Protein AF-A0A7D5TMA3-F1 (afdb_monomer_lite)

Radius of gyration: 29.82 Å; chains: 1; bounding box: 83×55×64 Å

Organism: NCBI:txid869889

Structure (mmCIF, N/CA/C/O backbone):
data_AF-A0A7D5TMA3-F1
#
_entry.id   AF-A0A7D5TMA3-F1
#
loop_
_atom_site.group_PDB
_atom_site.id
_atom_site.type_symbol
_atom_site.label_atom_id
_atom_site.label_alt_id
_atom_site.label_comp_id
_atom_site.label_asym_id
_atom_site.label_entity_id
_atom_site.label_seq_id
_atom_site.pdbx_PDB_ins_code
_atom_site.Cartn_x
_atom_site.Cartn_y
_atom_site.Cartn_z
_atom_site.occupancy
_atom_site.B_iso_or_equiv
_atom_site.auth_seq_id
_atom_site.auth_comp_id
_atom_site.auth_asym_id
_atom_site.auth_atom_id
_atom_site.pdbx_PDB_model_num
ATOM 1 N N . MET A 1 1 ? -62.653 -52.073 10.672 1.00 43.41 1 MET A N 1
ATOM 2 C CA . MET A 1 1 ? -61.427 -52.109 9.855 1.00 43.41 1 MET A CA 1
ATOM 3 C C . MET A 1 1 ? -60.632 -50.886 10.256 1.00 43.41 1 MET A C 1
ATOM 5 O O . MET A 1 1 ? -61.102 -49.781 10.034 1.00 43.41 1 MET A O 1
ATOM 9 N N . THR A 1 2 ? -59.570 -51.121 11.016 1.00 47.78 2 THR A N 1
ATOM 10 C CA . THR A 1 2 ? -58.567 -50.161 11.494 1.00 47.78 2 THR A CA 1
ATOM 11 C C . THR A 1 2 ? -57.536 -49.908 10.401 1.00 47.78 2 THR A C 1
ATOM 13 O O . THR A 1 2 ? -57.069 -50.888 9.827 1.00 47.78 2 THR A O 1
ATOM 16 N N . ASP A 1 3 ? -57.220 -48.638 10.165 1.00 47.22 3 ASP A N 1
ATOM 17 C CA . ASP A 1 3 ? -56.013 -48.095 9.513 1.00 47.22 3 ASP A CA 1
ATOM 18 C C . ASP A 1 3 ? -56.175 -46.565 9.681 1.00 47.22 3 ASP A C 1
ATOM 20 O O . ASP A 1 3 ? -57.029 -45.964 9.036 1.00 47.22 3 ASP A O 1
ATOM 24 N N . ASP A 1 4 ? -55.708 -45.888 10.731 1.00 55.09 4 ASP A N 1
ATOM 25 C CA . ASP A 1 4 ? -54.376 -45.827 11.345 1.00 55.09 4 ASP A CA 1
ATOM 26 C C . ASP A 1 4 ? -53.272 -45.523 10.331 1.00 55.09 4 ASP A C 1
ATOM 28 O O . ASP A 1 4 ? -52.570 -46.388 9.820 1.00 55.09 4 ASP A O 1
ATOM 32 N N . SER A 1 5 ? -53.169 -44.241 9.999 1.00 54.03 5 SER A N 1
ATOM 33 C CA . SER A 1 5 ? -51.937 -43.651 9.494 1.00 54.03 5 SER A CA 1
ATOM 34 C C . SER A 1 5 ? -51.831 -42.257 10.093 1.00 54.03 5 SER A C 1
ATOM 36 O O . SER A 1 5 ? -52.104 -41.241 9.449 1.00 54.03 5 SER A O 1
ATOM 38 N N . ASP A 1 6 ? -51.485 -42.270 11.382 1.00 55.44 6 ASP A N 1
ATOM 39 C CA . ASP A 1 6 ? -50.717 -41.233 12.063 1.00 55.44 6 ASP A CA 1
ATOM 40 C C . ASP A 1 6 ? -49.671 -40.674 11.092 1.00 55.44 6 ASP A C 1
ATOM 42 O O . ASP A 1 6 ? -48.659 -41.308 10.789 1.00 55.44 6 ASP A O 1
ATOM 46 N N . THR A 1 7 ? -49.949 -39.498 10.537 1.00 63.66 7 THR A N 1
ATOM 47 C CA . THR A 1 7 ? -48.933 -38.732 9.822 1.00 63.66 7 THR A CA 1
ATOM 48 C C . THR A 1 7 ? -48.303 -37.832 10.876 1.00 63.66 7 THR A C 1
ATOM 50 O O . THR A 1 7 ? -48.987 -36.921 11.345 1.00 63.66 7 THR A O 1
ATOM 53 N N . PRO A 1 8 ? -47.066 -38.105 11.324 1.00 65.00 8 PRO A N 1
ATOM 54 C CA . PRO A 1 8 ? -46.466 -37.331 12.395 1.00 65.00 8 PRO A CA 1
ATOM 55 C C . PRO A 1 8 ? -46.278 -35.883 11.943 1.00 65.00 8 PRO A C 1
ATOM 57 O O . PRO A 1 8 ? -45.661 -35.618 10.913 1.00 65.00 8 PRO A O 1
ATOM 60 N N . ASP A 1 9 ? -46.831 -34.973 12.739 1.00 62.31 9 ASP A N 1
ATOM 61 C CA . ASP A 1 9 ? -46.499 -33.553 12.788 1.00 62.31 9 ASP A CA 1
ATOM 62 C C . ASP A 1 9 ? -45.094 -33.419 13.402 1.00 62.31 9 ASP A C 1
ATOM 64 O O . ASP A 1 9 ? -44.926 -33.731 14.587 1.00 62.31 9 ASP A O 1
ATOM 68 N N . PRO A 1 10 ? -44.055 -33.010 12.651 1.00 59.12 10 PRO A N 1
ATOM 69 C CA . PRO A 1 10 ? -42.782 -32.662 13.252 1.00 59.12 10 PRO A CA 1
ATOM 70 C C . PRO A 1 10 ? -42.859 -31.221 13.767 1.00 59.12 10 PRO A C 1
ATOM 72 O O . PRO A 1 10 ? -42.240 -30.305 13.223 1.00 59.12 10 PRO A O 1
ATOM 75 N N . SER A 1 11 ? -43.612 -31.019 14.844 1.00 57.09 11 SER A N 1
ATOM 76 C CA . SER A 1 11 ? -43.464 -29.827 15.661 1.00 57.09 11 SER A CA 1
ATOM 77 C C . SER A 1 11 ? -42.174 -29.957 16.475 1.00 57.09 11 SER A C 1
ATOM 79 O O . SER A 1 11 ? -42.031 -30.867 17.287 1.00 57.09 11 SER A O 1
ATOM 81 N N . ALA A 1 12 ? -41.290 -28.977 16.289 1.00 53.59 12 ALA A N 1
ATOM 82 C CA . ALA A 1 12 ? -40.219 -28.566 17.196 1.00 53.59 12 ALA A CA 1
ATOM 83 C C . ALA A 1 12 ? -39.023 -29.519 17.402 1.00 53.59 12 ALA A C 1
ATOM 85 O O . ALA A 1 12 ? -39.018 -30.396 18.261 1.00 53.59 12 ALA A O 1
ATOM 86 N N . THR A 1 13 ? -37.923 -29.209 16.719 1.00 50.47 13 THR A N 1
ATOM 87 C CA . THR A 1 13 ? -36.570 -29.159 17.308 1.00 50.47 13 THR A CA 1
ATOM 88 C C . THR A 1 13 ? -35.815 -28.140 16.451 1.00 50.47 13 THR A C 1
ATOM 90 O O . THR A 1 13 ? -35.575 -28.383 15.274 1.00 50.47 13 THR A O 1
ATOM 93 N N . ASP A 1 14 ? -35.837 -26.864 16.829 1.00 55.28 14 ASP A N 1
ATOM 94 C CA . ASP A 1 14 ? -34.789 -26.230 17.641 1.00 55.28 14 ASP A CA 1
ATOM 95 C C . ASP A 1 14 ? -33.392 -26.646 17.173 1.00 55.28 14 ASP A C 1
ATOM 97 O O . ASP A 1 14 ? -32.916 -27.752 17.415 1.00 55.28 14 ASP A O 1
ATOM 101 N N . GLY A 1 15 ? -32.812 -25.757 16.387 1.00 46.59 15 GLY A N 1
ATOM 102 C CA . GLY A 1 15 ? -31.579 -25.945 15.644 1.00 46.59 15 GLY A CA 1
ATOM 103 C C . GLY A 1 15 ? -31.424 -24.775 14.690 1.00 46.59 15 GLY A C 1
ATOM 104 O O . GLY A 1 15 ? -31.126 -24.955 13.514 1.00 46.59 15 GLY A O 1
ATOM 105 N N . GLU A 1 16 ? -31.729 -23.571 15.185 1.00 50.81 16 GLU A N 1
ATOM 106 C CA . GLU A 1 16 ? -31.093 -22.372 14.671 1.00 50.81 16 GLU A CA 1
ATOM 107 C C . GLU A 1 16 ? -29.609 -22.630 14.933 1.00 50.81 16 GLU A C 1
ATOM 109 O O . GLU A 1 16 ? -29.131 -22.483 16.056 1.00 50.81 16 GLU A O 1
ATOM 114 N N . GLU A 1 17 ? -28.906 -23.161 13.930 1.00 50.66 17 GLU A N 1
ATOM 115 C CA . GLU A 1 17 ? -27.450 -23.102 13.870 1.00 50.66 17 GLU A CA 1
ATOM 116 C C . GLU A 1 17 ? -27.112 -21.621 13.679 1.00 50.66 17 GLU A C 1
ATOM 118 O O . GLU A 1 17 ? -26.728 -21.152 12.612 1.00 50.66 17 GLU A O 1
ATOM 123 N N . THR A 1 18 ? -27.362 -20.846 14.735 1.00 51.38 18 THR A N 1
ATOM 124 C CA . THR A 1 18 ? -26.554 -19.694 15.052 1.00 51.38 18 THR A CA 1
ATOM 125 C C . THR A 1 18 ? -25.176 -20.303 15.206 1.00 51.38 18 THR A C 1
ATOM 127 O O . THR A 1 18 ? -24.902 -20.980 16.197 1.00 51.38 18 THR A O 1
ATOM 130 N N . ASP A 1 19 ? -24.345 -20.154 14.178 1.00 47.00 19 ASP A N 1
ATOM 131 C CA . ASP A 1 19 ? -22.901 -20.195 14.334 1.00 47.00 19 ASP A CA 1
ATOM 132 C C . ASP A 1 19 ? -22.559 -19.107 15.367 1.00 47.00 19 ASP A C 1
ATOM 134 O O . ASP A 1 19 ? -22.185 -17.980 15.041 1.00 47.00 19 ASP A O 1
ATOM 138 N N . GLU A 1 20 ? -22.784 -19.422 16.643 1.00 50.44 20 GLU A N 1
ATOM 139 C CA . GLU A 1 20 ? -22.116 -18.811 17.770 1.00 50.44 20 GLU A CA 1
ATOM 140 C C . GLU A 1 20 ? -20.659 -19.218 17.593 1.00 50.44 20 GLU A C 1
ATOM 142 O O . GLU A 1 20 ? -20.177 -20.216 18.131 1.00 50.44 20 GLU A O 1
ATOM 147 N N . ASP A 1 21 ? -19.965 -18.459 16.747 1.00 47.19 21 ASP A N 1
ATOM 148 C CA . ASP A 1 21 ? -18.521 -18.386 16.760 1.00 47.19 21 ASP A CA 1
ATOM 149 C C . ASP A 1 21 ? -18.161 -17.797 18.133 1.00 47.19 21 ASP A C 1
ATOM 151 O O . ASP A 1 21 ? -17.956 -16.597 18.307 1.00 47.19 21 ASP A O 1
ATOM 155 N N . GLU A 1 22 ? -18.145 -18.666 19.150 1.00 52.34 22 GLU A N 1
ATOM 156 C CA . GLU A 1 22 ? -17.459 -18.494 20.429 1.00 52.34 22 GLU A CA 1
ATOM 157 C C . GLU A 1 22 ? -15.940 -18.416 20.165 1.00 52.34 22 GLU A C 1
ATOM 159 O O . GLU A 1 22 ? -15.115 -19.102 20.772 1.00 52.34 22 GLU A O 1
ATOM 164 N N . SER A 1 23 ? -15.513 -17.548 19.253 1.00 51.00 23 SER A N 1
ATOM 165 C CA . SER A 1 23 ? -14.178 -16.997 19.292 1.00 51.00 23 SER A CA 1
ATOM 166 C C . SER A 1 23 ? -14.226 -15.888 20.323 1.00 51.00 23 SER A C 1
ATOM 168 O O . SER A 1 23 ? -14.672 -14.779 20.070 1.00 51.00 23 SER A O 1
ATOM 170 N N . THR A 1 24 ? -13.765 -16.219 21.528 1.00 50.38 24 THR A N 1
ATOM 171 C CA . THR A 1 24 ? -13.305 -15.255 22.530 1.00 50.38 24 THR A CA 1
ATOM 172 C C . THR A 1 24 ? -12.641 -14.075 21.812 1.00 50.38 24 THR A C 1
ATOM 174 O O . THR A 1 24 ? -11.521 -14.212 21.309 1.00 50.38 24 THR A O 1
ATOM 177 N N . GLU A 1 25 ? -13.372 -12.963 21.678 1.00 53.69 25 GLU A N 1
ATOM 178 C CA . GLU A 1 25 ? -12.989 -11.830 20.842 1.00 53.69 25 GLU A CA 1
ATOM 179 C C . GLU A 1 25 ? -11.759 -11.165 21.462 1.00 53.69 25 GLU A C 1
ATOM 181 O O . GLU A 1 25 ? -11.830 -10.248 22.280 1.00 53.69 25 GLU A O 1
ATOM 186 N N . ASN A 1 26 ? -10.579 -11.630 21.054 1.00 58.62 26 ASN A N 1
ATOM 187 C CA . ASN A 1 26 ? -9.446 -10.734 20.928 1.00 58.62 26 ASN A CA 1
ATOM 188 C C . ASN A 1 26 ? -9.954 -9.605 20.037 1.00 58.62 26 ASN A C 1
ATOM 190 O O . ASN A 1 26 ? -10.250 -9.864 18.874 1.00 58.62 26 ASN A O 1
ATOM 194 N N . ASN A 1 27 ? -10.114 -8.411 20.603 1.00 68.38 27 ASN A N 1
ATOM 195 C CA . ASN A 1 27 ? -10.648 -7.214 19.958 1.00 68.38 27 ASN A CA 1
ATOM 196 C C . ASN A 1 27 ? -9.683 -6.731 18.857 1.00 68.38 27 ASN A C 1
ATOM 198 O O . ASN A 1 27 ? -9.037 -5.698 18.980 1.00 68.38 27 ASN A O 1
ATOM 202 N N . ARG A 1 28 ? -9.467 -7.566 17.839 1.00 82.56 28 ARG A N 1
ATOM 203 C CA . ARG A 1 28 ? -8.523 -7.372 16.749 1.00 82.56 28 ARG A CA 1
ATOM 204 C C . ARG A 1 28 ? -9.306 -7.250 15.456 1.00 82.56 28 ARG A C 1
ATOM 206 O O . ARG A 1 28 ? -10.005 -8.161 15.020 1.00 82.56 28 ARG A O 1
ATOM 213 N N . THR A 1 29 ? -9.136 -6.113 14.821 1.00 91.31 29 THR A N 1
ATOM 214 C CA . THR A 1 29 ? -9.623 -5.836 13.486 1.00 91.31 29 THR A CA 1
ATOM 215 C C . THR A 1 29 ? -8.580 -6.317 12.491 1.00 91.31 29 THR A C 1
ATOM 217 O O . THR A 1 29 ? -7.453 -5.820 12.486 1.00 91.31 29 THR A O 1
ATOM 220 N N . ARG A 1 30 ? -8.945 -7.264 11.623 1.00 94.50 30 ARG A N 1
ATOM 221 C CA . ARG A 1 30 ? -8.078 -7.755 10.545 1.00 94.50 30 ARG A CA 1
ATOM 222 C C . ARG A 1 30 ? -8.747 -7.561 9.192 1.00 94.50 30 ARG A C 1
ATOM 224 O O . ARG A 1 30 ? -9.865 -8.017 8.978 1.00 94.50 30 ARG A O 1
ATOM 231 N N . VAL A 1 31 ? -8.033 -6.929 8.264 1.00 96.00 31 VAL A N 1
ATOM 232 C CA . VAL A 1 31 ? -8.464 -6.733 6.876 1.00 96.00 31 VAL A CA 1
ATOM 233 C C . VAL A 1 31 ? -7.422 -7.327 5.941 1.00 96.00 31 VAL A C 1
ATOM 235 O O . VAL A 1 31 ? -6.222 -7.090 6.086 1.00 96.00 31 VAL A O 1
ATOM 238 N N . LYS A 1 32 ? -7.893 -8.091 4.954 1.00 96.56 32 LYS A N 1
ATOM 239 C CA . LYS A 1 32 ? -7.068 -8.681 3.903 1.00 96.56 32 LYS A CA 1
ATOM 240 C C . LYS A 1 32 ? -7.606 -8.272 2.535 1.00 96.56 32 LYS A C 1
ATOM 242 O O . LYS A 1 32 ? -8.758 -8.551 2.216 1.00 96.56 32 LYS A O 1
ATOM 247 N N . LEU A 1 33 ? -6.765 -7.632 1.727 1.00 95.56 33 LEU A N 1
ATOM 248 C CA . LEU A 1 33 ? -7.065 -7.242 0.350 1.00 95.56 33 LEU A CA 1
ATOM 249 C C . LEU A 1 33 ? -6.167 -8.015 -0.612 1.00 95.56 33 LEU A C 1
ATOM 251 O O . LEU A 1 33 ? -4.954 -8.084 -0.419 1.00 95.56 33 LEU A O 1
ATOM 255 N N . GLN A 1 34 ? -6.759 -8.570 -1.668 1.00 95.38 34 GLN A N 1
ATOM 256 C CA . GLN A 1 34 ? -6.040 -9.342 -2.675 1.00 95.38 34 GLN A CA 1
ATOM 257 C C . GLN A 1 34 ? -6.478 -8.932 -4.082 1.00 95.38 34 GLN A C 1
ATOM 259 O O . GLN A 1 34 ? -7.670 -8.860 -4.382 1.00 95.38 34 GLN A O 1
ATOM 264 N N . SER A 1 35 ? -5.515 -8.684 -4.970 1.00 91.12 35 SER A N 1
ATOM 265 C CA . SER A 1 35 ? -5.786 -8.391 -6.378 1.00 91.12 35 SER A CA 1
ATOM 266 C C . SER A 1 35 ? -4.568 -8.679 -7.248 1.00 91.12 35 SER A C 1
ATOM 268 O O . SER A 1 35 ? -3.475 -8.231 -6.926 1.00 91.12 35 SER A O 1
ATOM 270 N N . HIS A 1 36 ? -4.754 -9.385 -8.370 1.00 87.06 36 HIS A N 1
ATOM 271 C CA . HIS A 1 36 ? -3.723 -9.599 -9.402 1.00 87.06 36 HIS A CA 1
ATOM 272 C C . HIS A 1 36 ? -2.355 -10.055 -8.842 1.00 87.06 36 HIS A C 1
ATOM 274 O O . HIS A 1 36 ? -1.309 -9.570 -9.257 1.00 87.06 36 HIS A O 1
ATOM 280 N N . GLY A 1 37 ? -2.366 -10.974 -7.868 1.00 90.44 37 GLY A N 1
ATOM 281 C CA . GLY A 1 37 ? -1.154 -11.503 -7.224 1.00 90.44 37 GLY A CA 1
ATOM 282 C C . GLY A 1 37 ? -0.554 -10.618 -6.124 1.00 90.44 37 GLY A C 1
ATOM 283 O O . GLY A 1 37 ? 0.390 -11.039 -5.463 1.00 90.44 37 GLY A O 1
ATOM 284 N N . LEU A 1 38 ? -1.110 -9.428 -5.889 1.00 93.25 38 LEU A N 1
ATOM 285 C CA . LEU A 1 38 ? -0.759 -8.558 -4.772 1.00 93.25 38 LEU A CA 1
ATOM 286 C C . LEU A 1 38 ? -1.676 -8.843 -3.585 1.00 93.25 38 LEU A C 1
ATOM 288 O O . LEU A 1 38 ? -2.892 -8.967 -3.747 1.00 93.25 38 LEU A O 1
ATOM 292 N N . GLU A 1 39 ? -1.090 -8.898 -2.397 1.00 95.94 39 GLU A N 1
ATOM 293 C CA . GLU A 1 39 ? -1.791 -9.140 -1.142 1.00 95.94 39 GLU A CA 1
ATOM 294 C C . GLU A 1 39 ? -1.351 -8.107 -0.105 1.00 95.94 39 GLU A C 1
ATOM 296 O O . GLU A 1 39 ? -0.160 -7.822 0.036 1.00 95.94 39 GLU A O 1
ATOM 301 N N . VAL A 1 40 ? -2.323 -7.532 0.599 1.00 95.06 40 VAL A N 1
ATOM 302 C CA . VAL A 1 40 ? -2.104 -6.655 1.749 1.00 95.06 40 VAL A CA 1
ATOM 303 C C . VAL A 1 40 ? -2.936 -7.186 2.899 1.00 95.06 40 V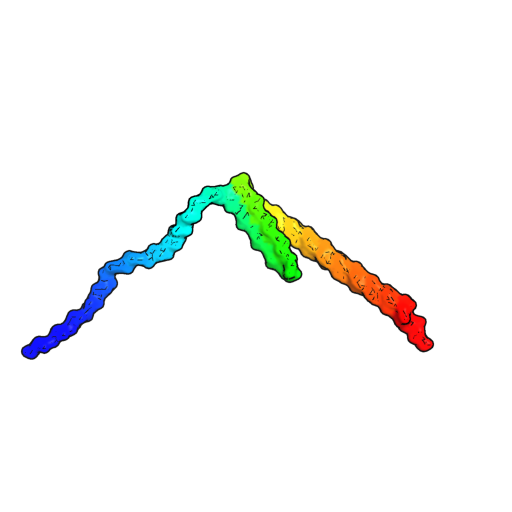AL A C 1
ATOM 305 O O . VAL A 1 40 ? -4.145 -7.364 2.770 1.00 95.06 40 VAL A O 1
ATOM 308 N N . GLU A 1 41 ? -2.280 -7.418 4.026 1.00 96.31 41 GLU A N 1
ATOM 309 C CA . GLU A 1 41 ? -2.914 -7.830 5.267 1.00 96.31 41 GLU A CA 1
ATOM 310 C C . GLU A 1 41 ? -2.570 -6.821 6.359 1.00 96.31 41 GLU A C 1
ATOM 312 O O . GLU A 1 41 ? -1.402 -6.474 6.547 1.00 96.31 41 GLU A O 1
ATOM 317 N N . VAL A 1 42 ? -3.596 -6.333 7.052 1.00 95.31 42 VAL A N 1
ATOM 318 C CA . VAL A 1 42 ? -3.464 -5.365 8.139 1.00 95.31 42 VAL A CA 1
ATOM 319 C C . VAL A 1 42 ? -4.260 -5.873 9.331 1.00 95.31 42 VAL A C 1
ATOM 321 O O . VAL A 1 42 ? -5.422 -6.250 9.191 1.00 95.31 42 VAL A O 1
ATOM 324 N N . GLU A 1 43 ? -3.629 -5.873 10.499 1.00 95.00 43 GLU A N 1
ATOM 325 C CA . GLU A 1 43 ? -4.247 -6.220 11.776 1.00 95.00 43 GLU A CA 1
ATOM 326 C C . GLU A 1 43 ? -4.015 -5.076 12.769 1.00 95.00 43 GLU A C 1
ATOM 328 O O . GLU A 1 43 ? -2.918 -4.516 12.832 1.00 95.00 43 GLU A O 1
ATOM 333 N N . SER A 1 44 ? -5.043 -4.722 13.537 1.00 92.94 44 SER A N 1
ATOM 334 C CA . SER A 1 44 ? -4.971 -3.731 14.611 1.00 92.94 44 SER A CA 1
ATOM 335 C C . SER A 1 44 ? -5.851 -4.145 15.783 1.00 92.94 44 SER A C 1
ATOM 337 O O . SER A 1 44 ? -6.927 -4.692 15.577 1.00 92.94 44 SER A O 1
ATOM 339 N N . GLN A 1 45 ? -5.410 -3.865 17.007 1.00 93.81 45 GLN A N 1
ATOM 340 C CA . GLN A 1 45 ? -6.197 -4.083 18.230 1.00 93.81 45 GLN A CA 1
ATOM 341 C C . GLN A 1 45 ? -6.942 -2.819 18.687 1.00 93.81 45 GLN A C 1
ATOM 343 O O . GLN A 1 45 ? -7.840 -2.890 19.518 1.00 93.81 45 GLN A O 1
ATOM 348 N N . ASP A 1 46 ? -6.566 -1.662 18.133 1.00 91.69 46 ASP A N 1
ATOM 349 C CA . ASP A 1 46 ? -7.005 -0.349 18.617 1.00 91.69 46 ASP A CA 1
ATOM 350 C C . ASP A 1 46 ? -7.823 0.433 17.580 1.00 91.69 46 ASP A C 1
ATOM 352 O O . ASP A 1 46 ? -8.393 1.473 17.903 1.00 91.69 46 ASP A O 1
ATOM 356 N N . ALA A 1 47 ? -7.860 -0.037 16.329 1.00 88.31 47 ALA A N 1
ATOM 357 C CA . ALA A 1 47 ? -8.508 0.656 15.219 1.00 88.31 47 ALA A CA 1
ATOM 358 C C . ALA A 1 47 ? -9.785 -0.064 14.778 1.00 88.31 47 ALA A C 1
ATOM 360 O O . ALA A 1 47 ? -9.854 -1.299 14.746 1.00 88.31 47 ALA A O 1
ATOM 361 N N . SER A 1 48 ? -10.786 0.727 14.404 1.00 92.44 48 SER A N 1
ATOM 362 C CA . SER A 1 48 ? -12.045 0.233 13.850 1.00 92.44 48 SER A CA 1
ATOM 363 C C . SER A 1 48 ? -11.841 -0.435 12.488 1.00 92.44 48 SER A C 1
ATOM 365 O O . SER A 1 48 ? -10.852 -0.193 11.793 1.00 92.44 48 SER A O 1
ATOM 367 N N . PHE A 1 49 ? -12.804 -1.266 12.084 1.00 91.69 49 PHE A N 1
ATOM 368 C CA . PHE A 1 49 ? -12.804 -1.888 10.759 1.00 91.69 49 PHE A CA 1
ATOM 369 C C . PHE A 1 49 ? -12.624 -0.874 9.633 1.00 91.69 49 PHE A C 1
ATOM 371 O O . PHE A 1 49 ? -11.778 -1.092 8.770 1.00 91.69 49 PHE A O 1
ATOM 378 N N . ASP A 1 50 ? -13.353 0.241 9.670 1.00 94.44 50 ASP A N 1
ATOM 379 C CA . ASP A 1 50 ? -13.301 1.253 8.615 1.00 94.44 50 ASP A CA 1
ATOM 380 C C . ASP A 1 50 ? -11.913 1.902 8.513 1.00 94.44 50 ASP A C 1
ATOM 382 O O . ASP A 1 50 ? -11.385 2.042 7.412 1.00 94.44 50 ASP A O 1
ATOM 386 N N . GLU A 1 51 ? -11.269 2.207 9.645 1.00 94.50 51 GLU A N 1
ATOM 387 C CA . GLU A 1 51 ? -9.907 2.760 9.671 1.00 94.50 51 GLU A CA 1
ATOM 388 C C . GLU A 1 51 ? -8.873 1.764 9.130 1.00 94.50 51 GLU A C 1
ATOM 390 O O . GLU A 1 51 ? -7.991 2.124 8.344 1.00 94.50 51 GLU A O 1
ATOM 395 N N . VAL A 1 52 ? -8.981 0.490 9.524 1.00 95.06 52 VAL A N 1
ATOM 396 C CA . VAL A 1 52 ? -8.081 -0.566 9.039 1.00 95.06 52 VAL A CA 1
ATOM 397 C C . VAL A 1 52 ? -8.322 -0.838 7.552 1.00 95.06 52 VAL A C 1
ATOM 399 O O . VAL A 1 52 ? -7.364 -1.053 6.808 1.00 95.06 52 VAL A O 1
ATOM 402 N N . ALA A 1 53 ? -9.574 -0.793 7.095 1.00 94.38 53 ALA A N 1
ATOM 403 C CA . ALA A 1 53 ? -9.948 -1.000 5.703 1.00 94.38 53 ALA A CA 1
ATOM 404 C C . ALA A 1 53 ? -9.490 0.153 4.803 1.00 94.38 53 ALA A C 1
ATOM 406 O O . ALA A 1 53 ? -8.929 -0.101 3.734 1.00 94.38 53 ALA A O 1
ATOM 407 N N . GLU A 1 54 ? -9.667 1.403 5.238 1.00 97.38 54 GLU A N 1
ATOM 408 C CA . GLU A 1 54 ? -9.170 2.586 4.533 1.00 97.38 54 GLU A CA 1
ATOM 409 C C . GLU A 1 54 ? -7.644 2.530 4.408 1.00 97.38 54 GLU A C 1
ATOM 411 O O . GLU A 1 54 ? -7.102 2.625 3.303 1.00 97.38 54 GLU A O 1
ATOM 416 N N . PHE A 1 55 ? -6.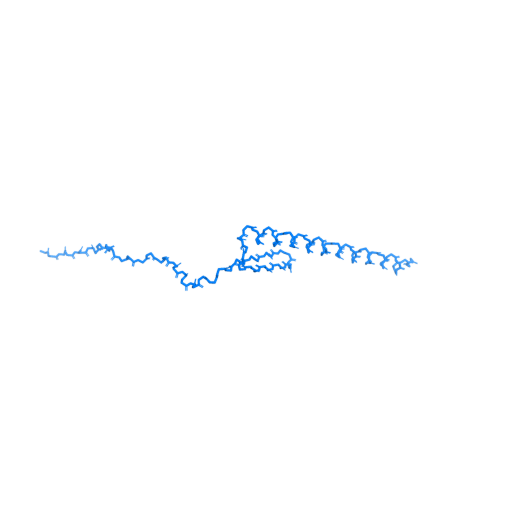945 2.243 5.512 1.00 96.31 55 PHE A N 1
ATOM 417 C CA . PHE A 1 55 ? -5.494 2.096 5.494 1.00 96.31 55 PHE A CA 1
ATOM 418 C C . PHE A 1 55 ? -5.037 0.959 4.569 1.00 96.31 55 PHE A C 1
ATOM 420 O O . PHE A 1 55 ? -4.132 1.150 3.751 1.00 96.31 55 PHE A O 1
ATOM 427 N N . ALA A 1 56 ? -5.656 -0.221 4.663 1.00 95.25 56 ALA A N 1
ATOM 428 C CA . ALA A 1 56 ? -5.327 -1.355 3.804 1.00 95.25 56 ALA A CA 1
ATOM 429 C C . ALA A 1 56 ? -5.551 -1.018 2.321 1.00 95.25 56 ALA A C 1
ATOM 431 O O . ALA A 1 56 ? -4.709 -1.351 1.482 1.00 95.25 56 ALA A O 1
ATOM 432 N N . SER A 1 57 ? -6.643 -0.319 1.999 1.00 96.31 57 SER A N 1
ATOM 433 C CA . SER A 1 57 ? -6.969 0.125 0.640 1.00 96.31 57 SER A CA 1
ATOM 434 C C . SER A 1 57 ? -5.904 1.074 0.086 1.00 96.31 57 SER A C 1
ATOM 436 O O . SER A 1 57 ? -5.401 0.863 -1.024 1.00 96.31 57 SER A O 1
ATOM 438 N N . ASP A 1 58 ? -5.481 2.058 0.879 1.00 97.38 58 ASP A N 1
ATOM 439 C CA . ASP A 1 58 ? -4.426 3.003 0.513 1.00 97.38 58 ASP A CA 1
ATOM 440 C C . ASP A 1 58 ? -3.089 2.307 0.234 1.00 97.38 58 ASP A C 1
ATOM 442 O O . ASP A 1 58 ? -2.418 2.599 -0.765 1.00 97.38 58 ASP A O 1
ATOM 446 N N . GLN A 1 59 ? -2.691 1.367 1.097 1.00 96.62 59 GLN A N 1
ATOM 447 C CA . GLN A 1 59 ? -1.463 0.594 0.891 1.00 96.62 59 GLN A CA 1
ATOM 448 C C . GLN A 1 59 ? -1.565 -0.288 -0.352 1.00 96.62 59 GLN A C 1
ATOM 450 O O . GLN A 1 59 ? -0.636 -0.332 -1.163 1.00 96.62 59 GLN A O 1
ATOM 455 N N . HIS A 1 60 ? -2.710 -0.937 -0.558 1.00 95.62 60 HIS A N 1
ATOM 456 C CA . HIS A 1 60 ? -2.929 -1.773 -1.728 1.00 95.62 60 HIS A CA 1
ATOM 457 C C . HIS A 1 60 ? -2.870 -0.961 -3.030 1.00 95.62 60 HIS A C 1
ATOM 459 O O . HIS A 1 60 ? -2.246 -1.390 -4.004 1.00 95.62 60 HIS A O 1
ATOM 465 N N . GLN A 1 61 ? -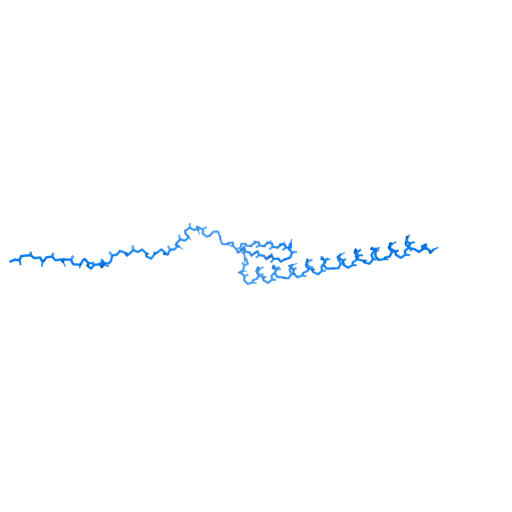3.431 0.252 -3.050 1.00 95.81 61 GLN A N 1
ATOM 466 C CA . GLN A 1 61 ? -3.357 1.137 -4.211 1.00 95.81 61 GLN A CA 1
ATOM 467 C C . GLN A 1 61 ? -1.926 1.604 -4.509 1.00 95.81 61 GLN A C 1
ATOM 469 O O . GLN A 1 61 ? -1.559 1.698 -5.685 1.00 95.81 61 GLN A O 1
ATOM 474 N N . LYS A 1 62 ? -1.120 1.886 -3.476 1.00 95.62 62 LYS A N 1
ATOM 475 C CA . LYS A 1 62 ? 0.298 2.254 -3.632 1.00 95.62 62 LYS A CA 1
ATOM 476 C C . LYS A 1 62 ? 1.099 1.114 -4.249 1.00 95.62 62 LYS A C 1
ATOM 478 O O . LYS A 1 62 ? 1.667 1.300 -5.320 1.00 95.62 62 LYS A O 1
ATOM 483 N N . ILE A 1 63 ? 1.036 -0.075 -3.649 1.00 95.38 63 ILE A N 1
ATOM 484 C CA . ILE A 1 63 ? 1.766 -1.2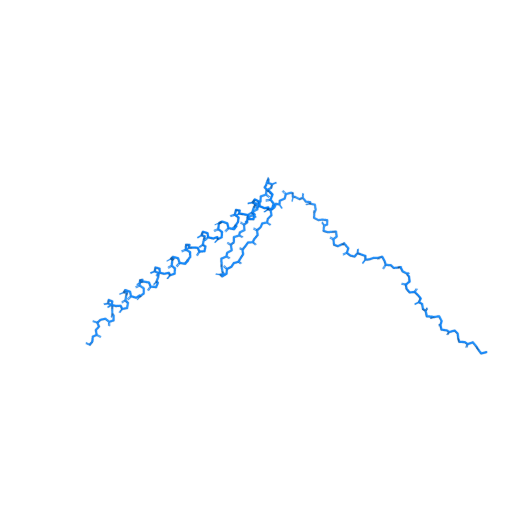55 -4.135 1.00 95.38 63 ILE A CA 1
ATOM 485 C C . ILE A 1 63 ? 1.356 -1.588 -5.573 1.00 95.38 63 ILE A C 1
ATOM 487 O O . ILE A 1 63 ? 2.205 -1.862 -6.417 1.00 95.38 63 ILE A O 1
ATOM 491 N N . ARG A 1 64 ? 0.060 -1.495 -5.892 1.00 94.69 64 ARG A N 1
ATOM 492 C CA . ARG A 1 64 ? -0.431 -1.711 -7.257 1.00 94.69 64 ARG A CA 1
ATOM 493 C C . ARG A 1 64 ? 0.151 -0.713 -8.258 1.00 94.69 64 ARG A C 1
ATOM 495 O O . ARG A 1 64 ? 0.484 -1.101 -9.374 1.00 94.69 64 ARG A O 1
ATOM 502 N N . ARG A 1 65 ? 0.256 0.567 -7.888 1.00 95.06 65 ARG A N 1
ATOM 503 C CA . ARG A 1 65 ? 0.862 1.590 -8.752 1.00 95.06 65 ARG A CA 1
ATOM 504 C C . ARG A 1 65 ? 2.341 1.294 -8.988 1.00 95.06 65 ARG A C 1
ATOM 506 O O . ARG A 1 65 ? 2.783 1.362 -10.129 1.00 95.06 65 ARG A O 1
ATOM 513 N N . ASP A 1 66 ? 3.070 0.948 -7.936 1.00 94.94 66 ASP A N 1
ATOM 514 C CA . ASP A 1 66 ? 4.504 0.669 -8.023 1.00 94.94 66 ASP A CA 1
ATOM 515 C C . ASP A 1 66 ? 4.779 -0.577 -8.874 1.00 94.94 66 ASP A C 1
ATOM 517 O O . ASP A 1 66 ? 5.677 -0.561 -9.715 1.00 94.94 66 ASP A O 1
ATOM 521 N N . ALA A 1 67 ? 3.946 -1.616 -8.743 1.00 93.88 67 ALA A N 1
ATOM 522 C CA . ALA A 1 67 ? 4.003 -2.802 -9.595 1.00 93.88 67 ALA A CA 1
ATOM 523 C C . ALA A 1 67 ? 3.815 -2.450 -11.081 1.00 93.88 67 ALA A C 1
ATOM 525 O O . ALA A 1 67 ? 4.641 -2.828 -11.910 1.00 93.88 67 ALA A O 1
ATOM 526 N N . LEU A 1 68 ? 2.792 -1.652 -11.409 1.00 93.25 68 LEU A N 1
ATOM 527 C CA . LEU A 1 68 ? 2.554 -1.168 -12.775 1.00 93.25 68 LEU A CA 1
ATOM 528 C C . LEU A 1 68 ? 3.750 -0.386 -13.327 1.00 93.25 68 LEU A C 1
ATOM 530 O O . LEU A 1 68 ? 4.167 -0.618 -14.458 1.00 93.25 68 LEU A O 1
ATOM 534 N N . ILE A 1 69 ? 4.316 0.531 -12.539 1.00 94.38 69 ILE A N 1
ATOM 535 C CA . ILE A 1 69 ? 5.499 1.300 -12.949 1.00 94.38 69 ILE A CA 1
ATOM 536 C C . ILE A 1 69 ? 6.667 0.356 -13.258 1.00 94.38 69 ILE A C 1
ATOM 538 O O . ILE A 1 69 ? 7.311 0.512 -14.294 1.00 94.38 69 ILE A O 1
ATOM 542 N N . GLY A 1 70 ? 6.910 -0.641 -12.403 1.00 92.69 70 GLY A N 1
ATOM 543 C CA . GLY A 1 70 ? 7.957 -1.638 -12.621 1.00 92.69 70 GLY A CA 1
ATOM 544 C C . GLY A 1 70 ? 7.748 -2.459 -13.898 1.00 92.69 70 GLY A C 1
ATOM 545 O O . GLY A 1 70 ? 8.703 -2.709 -14.632 1.00 92.69 70 GLY A O 1
ATOM 546 N N . GLU A 1 71 ? 6.506 -2.835 -14.209 1.00 90.62 71 GLU A N 1
ATOM 547 C CA . GLU A 1 71 ? 6.173 -3.529 -15.459 1.00 90.62 71 GLU A CA 1
ATOM 548 C C . GLU A 1 71 ? 6.455 -2.661 -16.694 1.00 90.62 71 GLU A C 1
ATOM 550 O O . GLU A 1 71 ? 7.053 -3.141 -17.660 1.00 90.62 71 GLU A O 1
ATOM 555 N N . TYR A 1 72 ? 6.088 -1.375 -16.656 1.00 93.56 72 TYR A N 1
ATOM 556 C CA . TYR A 1 72 ? 6.380 -0.443 -17.750 1.00 93.56 72 TYR A CA 1
ATOM 557 C C . TYR A 1 72 ? 7.882 -0.221 -17.940 1.00 93.56 72 TYR A C 1
ATOM 559 O O . TYR A 1 72 ? 8.353 -0.248 -19.075 1.00 93.56 72 TYR A O 1
ATOM 567 N N . GLN A 1 73 ? 8.647 -0.072 -16.856 1.00 92.75 73 GLN A N 1
ATOM 568 C CA . GLN A 1 73 ? 10.106 0.070 -16.930 1.00 92.75 73 GLN A CA 1
ATOM 569 C C . GLN A 1 73 ? 10.758 -1.155 -17.578 1.00 92.75 73 GLN A C 1
ATOM 571 O O . GLN A 1 73 ? 11.567 -1.016 -18.492 1.00 92.75 73 GLN A O 1
ATOM 576 N N . GLN A 1 74 ? 10.344 -2.363 -17.184 1.00 91.44 74 GLN A N 1
ATOM 577 C CA . GLN A 1 74 ? 10.837 -3.590 -17.814 1.00 91.44 74 GLN A CA 1
ATOM 578 C C . GLN A 1 74 ? 10.476 -3.666 -19.301 1.00 91.44 74 GLN A C 1
ATOM 580 O O .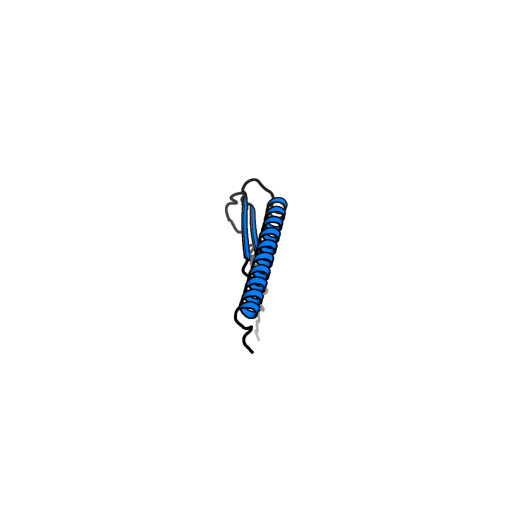 GLN A 1 74 ? 11.259 -4.173 -20.108 1.00 91.44 74 GLN A O 1
ATOM 585 N N . LEU A 1 75 ? 9.290 -3.189 -19.682 1.00 90.69 75 LEU A N 1
ATOM 586 C CA . LEU A 1 75 ? 8.879 -3.142 -21.081 1.00 90.69 75 LEU A CA 1
ATOM 587 C C . LEU A 1 75 ? 9.745 -2.165 -21.888 1.00 90.69 75 LEU A C 1
ATOM 589 O O . LEU A 1 75 ? 10.182 -2.505 -22.988 1.00 90.69 75 LEU A O 1
ATOM 593 N N . GLU A 1 76 ? 10.024 -0.980 -21.345 1.00 88.44 76 GLU A N 1
ATOM 594 C CA . GLU A 1 76 ? 10.907 0.011 -21.965 1.00 88.44 76 GLU A CA 1
ATOM 595 C C . GLU A 1 76 ? 12.332 -0.517 -22.126 1.00 88.44 76 GLU A C 1
ATOM 597 O O . GLU A 1 76 ? 12.889 -0.423 -23.219 1.00 88.44 76 GLU A O 1
ATOM 602 N N . GLU A 1 77 ? 12.897 -1.144 -21.094 1.00 85.94 77 GLU A N 1
ATOM 603 C CA . GLU A 1 77 ? 14.221 -1.768 -21.168 1.00 85.94 77 GLU A CA 1
ATOM 604 C C . GLU A 1 77 ? 14.273 -2.843 -22.256 1.00 85.94 77 GLU A C 1
ATOM 606 O O . GLU A 1 77 ? 15.192 -2.852 -23.075 1.00 85.94 77 GLU A O 1
ATOM 611 N N . ARG A 1 78 ? 13.262 -3.719 -22.330 1.00 82.00 78 ARG A N 1
ATOM 612 C CA . ARG A 1 78 ? 13.173 -4.747 -23.383 1.00 82.00 78 A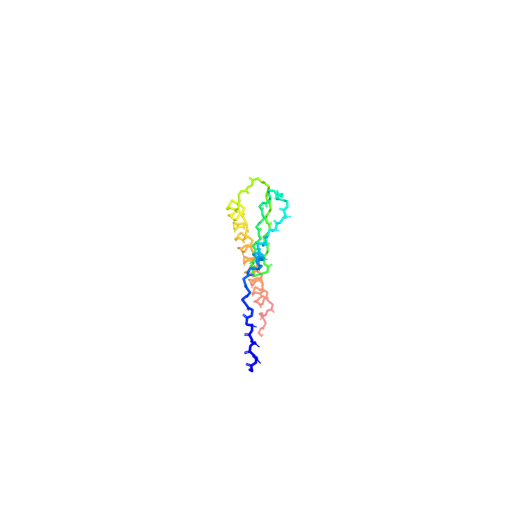RG A CA 1
ATOM 613 C C . ARG A 1 78 ? 13.093 -4.136 -24.780 1.00 82.00 78 ARG A C 1
ATOM 615 O O . ARG A 1 78 ? 13.744 -4.640 -25.695 1.00 82.00 78 ARG A O 1
ATOM 622 N N . ASN A 1 79 ? 12.330 -3.058 -24.948 1.00 79.69 79 ASN A N 1
ATOM 623 C CA . ASN A 1 79 ? 12.227 -2.339 -26.218 1.00 79.69 79 ASN A CA 1
ATOM 624 C C . ASN A 1 79 ? 13.541 -1.639 -26.591 1.00 79.69 79 ASN A C 1
ATOM 626 O O . ASN A 1 79 ? 13.940 -1.647 -27.753 1.00 79.69 79 ASN A O 1
ATOM 630 N N . LEU A 1 80 ? 14.243 -1.065 -25.614 1.00 78.12 80 LEU A N 1
ATOM 631 C CA . LEU A 1 80 ? 15.540 -0.438 -25.836 1.00 78.12 80 LEU A CA 1
ATOM 632 C C . LEU A 1 80 ? 16.595 -1.484 -26.216 1.00 78.12 80 LEU A C 1
ATOM 634 O O . LEU A 1 80 ? 17.341 -1.293 -27.173 1.00 78.12 80 LEU A O 1
ATOM 638 N N . HIS A 1 81 ? 16.619 -2.617 -25.510 1.00 77.94 81 HIS A N 1
ATOM 639 C CA . HIS A 1 81 ? 17.497 -3.742 -25.814 1.00 77.94 81 HIS A CA 1
ATOM 640 C C . HIS A 1 81 ? 17.233 -4.316 -27.207 1.00 77.94 81 HIS A C 1
ATOM 642 O O . HIS A 1 81 ? 18.189 -4.583 -27.934 1.00 77.94 81 HIS A O 1
ATOM 648 N N . SER A 1 82 ? 15.969 -4.478 -27.609 1.00 77.06 82 SER A N 1
ATOM 649 C CA . SER A 1 82 ? 15.638 -4.968 -28.950 1.00 77.06 82 SER A CA 1
ATOM 650 C C . SER A 1 82 ? 16.028 -3.970 -30.043 1.00 77.06 82 SER A C 1
ATOM 652 O O . SER A 1 82 ? 16.548 -4.384 -31.076 1.00 77.06 82 SER A O 1
ATOM 654 N N . ALA A 1 83 ? 15.877 -2.664 -29.804 1.00 75.25 83 ALA A N 1
ATOM 655 C CA . ALA A 1 83 ? 16.316 -1.623 -30.732 1.00 75.25 83 ALA A CA 1
ATOM 656 C C . ALA A 1 83 ? 17.851 -1.521 -30.845 1.00 75.25 83 ALA A C 1
ATOM 658 O O . ALA A 1 83 ? 18.369 -1.306 -31.938 1.00 75.25 83 ALA A O 1
ATOM 659 N N . LEU A 1 84 ? 18.582 -1.689 -29.736 1.00 72.94 84 LEU A N 1
ATOM 660 C CA . LEU A 1 84 ? 20.050 -1.616 -29.693 1.00 72.94 84 LEU A CA 1
ATOM 661 C C . LEU A 1 84 ? 20.736 -2.873 -30.246 1.00 72.94 84 LEU A C 1
ATOM 663 O O . LEU A 1 84 ? 21.778 -2.758 -30.883 1.00 72.94 84 LEU A O 1
ATOM 667 N N . LEU A 1 85 ? 20.181 -4.064 -29.992 1.00 73.50 85 LEU A N 1
ATOM 668 C CA . LEU A 1 85 ? 20.783 -5.355 -30.367 1.00 73.50 85 LEU A CA 1
ATOM 669 C C . LEU A 1 85 ? 20.191 -5.959 -31.651 1.00 73.50 85 LEU A C 1
ATOM 671 O O . LEU A 1 85 ? 20.802 -6.844 -32.238 1.00 73.50 85 LEU A O 1
ATOM 675 N N . GLY A 1 86 ? 19.013 -5.501 -32.084 1.00 63.09 86 GLY A N 1
ATOM 676 C CA . GLY A 1 86 ? 18.335 -5.932 -33.314 1.00 63.09 86 GLY A CA 1
ATOM 677 C C . GLY A 1 86 ? 18.509 -4.975 -34.497 1.00 63.09 86 GLY A C 1
ATOM 678 O O . GLY A 1 86 ? 17.850 -5.143 -35.520 1.00 63.09 86 GLY A O 1
ATOM 679 N N . GLY A 1 87 ? 19.374 -3.966 -34.369 1.00 56.78 87 GLY A N 1
ATOM 680 C CA . GLY A 1 87 ? 19.749 -3.050 -35.443 1.00 56.78 87 GLY A CA 1
ATOM 681 C C . GLY A 1 87 ? 20.832 -3.610 -36.366 1.00 56.78 87 GLY A C 1
ATOM 682 O O . GLY A 1 87 ? 21.780 -2.892 -36.655 1.00 56.78 87 GLY A O 1
ATOM 683 N N . ASP A 1 88 ? 20.709 -4.861 -36.811 1.00 55.09 88 ASP A N 1
ATOM 684 C CA . ASP A 1 88 ? 21.503 -5.391 -37.924 1.00 55.09 88 ASP A CA 1
ATOM 685 C C . ASP A 1 88 ? 20.533 -5.753 -39.055 1.00 55.09 88 ASP A C 1
ATOM 687 O O . ASP A 1 88 ? 19.636 -6.588 -38.898 1.00 55.09 88 ASP A O 1
ATOM 691 N N . ARG A 1 89 ? 20.662 -5.026 -40.165 1.00 49.62 89 ARG A N 1
ATOM 692 C CA . ARG A 1 89 ? 20.023 -5.326 -41.447 1.00 49.62 89 ARG A CA 1
ATOM 693 C C . ARG A 1 89 ? 20.982 -6.134 -42.299 1.00 49.62 89 ARG A C 1
ATOM 695 O O . ARG A 1 89 ? 22.163 -5.733 -42.353 1.00 49.62 89 ARG A O 1
#

Foldseek 3Di:
DDDDDPPDDPPDDDDPPPVPPPPPDLQKAWDWDDDPHDIFIDIDSPDDNVVRVVVSVVVSVVVVVVVVVVVVVVVVVVVVCCVVVVPDD

pLDDT: mean 78.24, std 18.82, range [43.41, 97.38]

Sequence (89 aa):
MTDDSDTPDPSATDGEETDEDESTENNRTRVKLQSHGLEVEVESQDASFDEVAEFASDQHQKIRRDALIGEYQQLEERNLHSALLGGDR

Secondary structure (DSSP, 8-state):
----------------------------EEEEEEETTEEEEEEESSS-HHHHHHHHHHHHHHHHHHHHHHHHHHHHHHHHHHHHHS---